Protein AF-A0A7W1HNV2-F1 (afdb_monomer)

Secondary structure (DSSP, 8-state):
-HHHHHHHHHHHHHHHHHHHHHHHHHHHHHHHHHHHHHHHHHHTT-S-STT--HHHHHHHHTT--HHHHHHHHHHHHHTT--HHHHHHHHHHHHHT-

pLDDT: mean 93.12, std 6.06, range [63.69, 97.94]

Sequence (97 aa):
ATEQVARQGLRVAEEATEKTEEVLRQTEKATRKAELKAAVFGALKTTNYEDLTVDEISERLEGLSTGELEKVRKYEKKNKNRETLIEQIDRKIRANS

Solvent-accessible surface area (backbone atoms only — not comparable to full-atom values): 5528 Å² total; per-residue (Å²): 114,69,68,61,52,55,55,51,53,50,51,54,54,50,55,53,48,55,53,49,54,50,52,51,55,51,48,54,52,49,51,55,51,52,54,50,49,52,52,40,27,59,71,51,73,42,96,58,73,82,82,50,52,66,66,65,46,55,65,44,54,60,91,57,51,53,75,52,42,53,48,41,43,56,48,38,66,74,60,85,48,54,62,72,55,48,53,53,44,54,51,50,40,62,72,69,103

Foldseek 3Di:
DVVVVVVVVVVVVVVVVVVVVVVVVVVVVVVVLVVLVVLLCVQLVHPPPPPDDLVSSLVSCPPDALVNLVSNLVNCCVPVVDPVSNVSSVVVNVVRD

Radius of gyration: 21.74 Å; Cα contacts (8 Å, |Δi|>4): 50; chains: 1; bounding box: 48×24×63 Å

Structure (mmCIF, N/CA/C/O backbone):
data_AF-A0A7W1HNV2-F1
#
_entry.id   AF-A0A7W1HNV2-F1
#
loop_
_atom_site.group_PDB
_atom_site.id
_atom_site.type_symbol
_atom_site.label_atom_id
_atom_site.label_alt_id
_atom_site.label_comp_id
_atom_site.label_asym_id
_atom_site.label_entity_id
_atom_site.label_seq_id
_atom_site.pdbx_PDB_ins_code
_atom_site.Cartn_x
_atom_site.Cartn_y
_atom_site.Cartn_z
_atom_site.occupancy
_atom_site.B_iso_or_equiv
_atom_site.auth_seq_id
_atom_site.auth_comp_id
_atom_site.auth_asym_id
_atom_site.auth_atom_id
_atom_site.pdbx_PDB_model_num
ATOM 1 N N . ALA A 1 1 ? 31.760 11.267 -45.376 1.00 63.69 1 ALA A N 1
ATOM 2 C CA . ALA A 1 1 ? 31.007 10.007 -45.178 1.00 63.69 1 ALA A CA 1
ATOM 3 C C . ALA A 1 1 ? 31.275 9.384 -43.802 1.00 63.69 1 ALA A C 1
ATOM 5 O O . ALA A 1 1 ? 30.324 9.117 -43.084 1.00 63.69 1 ALA A O 1
ATOM 6 N N . THR A 1 2 ? 32.534 9.211 -43.387 1.00 73.38 2 THR A N 1
ATOM 7 C CA . THR A 1 2 ? 32.924 8.589 -42.100 1.00 73.38 2 THR A CA 1
ATOM 8 C C . THR A 1 2 ? 32.460 9.337 -40.844 1.00 73.38 2 THR A C 1
ATOM 10 O O . THR A 1 2 ? 32.018 8.703 -39.892 1.00 73.38 2 THR A O 1
ATOM 13 N N . GLU A 1 3 ? 32.480 10.672 -40.843 1.00 76.19 3 GLU A N 1
ATOM 14 C CA . GLU A 1 3 ? 32.043 11.472 -39.685 1.00 76.19 3 GLU A CA 1
ATOM 15 C C . GLU A 1 3 ? 30.538 11.330 -39.389 1.00 76.19 3 GLU A C 1
ATOM 17 O O . GLU A 1 3 ? 30.122 11.263 -38.234 1.00 76.19 3 GLU A O 1
ATOM 22 N N . GLN A 1 4 ? 29.714 11.212 -40.434 1.00 76.62 4 GLN A N 1
ATOM 23 C CA . GLN A 1 4 ? 28.269 11.019 -40.296 1.00 76.62 4 GLN A CA 1
ATOM 24 C C . GLN A 1 4 ? 27.937 9.640 -39.708 1.00 76.62 4 GLN A C 1
ATOM 26 O O . GLN A 1 4 ? 27.052 9.535 -38.862 1.00 76.62 4 GLN A O 1
ATOM 31 N N . VAL A 1 5 ? 28.684 8.604 -40.105 1.00 80.38 5 VAL A N 1
ATOM 32 C CA . VAL A 1 5 ? 28.536 7.240 -39.572 1.00 80.38 5 VAL A CA 1
ATOM 33 C C . VAL A 1 5 ? 28.943 7.181 -38.096 1.00 80.38 5 VAL A C 1
ATOM 35 O O . VAL A 1 5 ? 28.219 6.601 -37.291 1.00 80.38 5 VAL A O 1
ATOM 38 N N . ALA A 1 6 ? 30.040 7.842 -37.712 1.00 80.00 6 ALA A N 1
ATOM 39 C CA . ALA A 1 6 ? 30.475 7.911 -36.315 1.00 80.00 6 ALA A CA 1
ATOM 40 C C . ALA A 1 6 ? 29.444 8.616 -35.413 1.00 80.00 6 ALA A C 1
ATOM 42 O O . ALA A 1 6 ? 29.101 8.107 -34.348 1.00 80.00 6 ALA A O 1
ATOM 43 N N . ARG A 1 7 ? 28.883 9.749 -35.865 1.00 80.00 7 ARG A N 1
ATOM 44 C CA . ARG A 1 7 ? 27.823 10.468 -35.132 1.00 80.00 7 ARG A CA 1
ATOM 45 C C . ARG A 1 7 ? 26.531 9.657 -35.019 1.00 80.00 7 ARG A C 1
ATOM 47 O O . ARG A 1 7 ? 25.858 9.724 -33.995 1.00 80.00 7 ARG A O 1
ATOM 54 N N . GLN A 1 8 ? 26.178 8.895 -36.056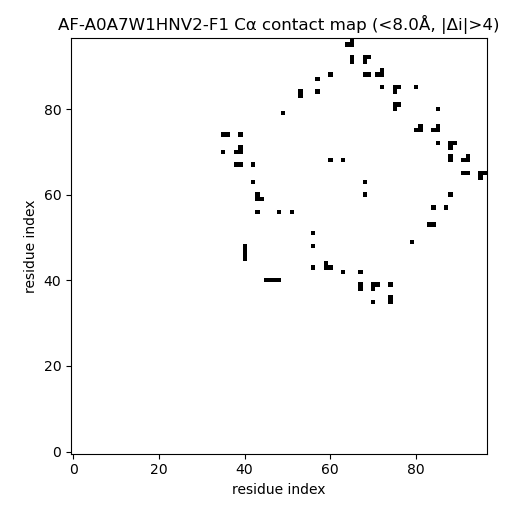 1.00 82.69 8 GLN A N 1
ATOM 55 C CA . GLN A 1 8 ? 25.003 8.026 -36.027 1.00 82.69 8 GLN A CA 1
ATOM 56 C C . GLN A 1 8 ? 25.181 6.868 -35.036 1.00 82.69 8 GLN A C 1
ATOM 58 O O . GLN A 1 8 ? 24.256 6.579 -34.283 1.00 82.69 8 GLN A O 1
ATOM 63 N N . GLY A 1 9 ? 26.364 6.247 -34.994 1.00 84.75 9 GLY A N 1
ATOM 64 C CA . GLY A 1 9 ? 26.675 5.191 -34.029 1.00 84.75 9 GLY A CA 1
ATOM 65 C C . GLY A 1 9 ? 26.621 5.671 -32.576 1.00 84.75 9 GLY A C 1
ATOM 66 O O . GLY A 1 9 ? 26.040 4.988 -31.737 1.00 84.75 9 GLY A O 1
ATOM 67 N N . LEU A 1 10 ? 27.157 6.866 -32.293 1.00 88.06 10 LEU A N 1
ATOM 68 C CA . LEU A 1 10 ? 27.112 7.462 -30.953 1.00 88.06 10 LEU A CA 1
ATOM 69 C C . LEU A 1 10 ? 25.671 7.698 -30.477 1.00 88.06 10 LEU A C 1
ATOM 71 O O . LEU A 1 10 ? 25.31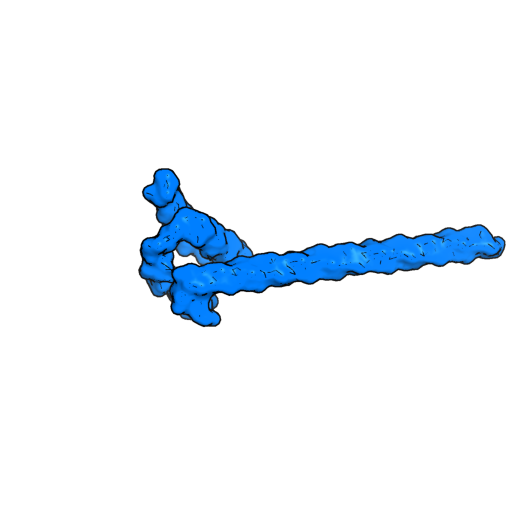9 7.272 -29.382 1.00 88.06 10 LEU A O 1
ATOM 75 N N . ARG A 1 11 ? 24.817 8.280 -31.329 1.00 87.62 11 ARG A N 1
ATOM 76 C CA . ARG A 1 11 ? 23.406 8.527 -30.991 1.00 87.62 11 ARG A CA 1
ATOM 77 C C . ARG A 1 11 ? 22.655 7.241 -30.642 1.00 87.62 11 ARG A C 1
ATOM 79 O O . ARG A 1 11 ? 21.900 7.207 -29.682 1.00 87.62 11 ARG A O 1
ATOM 86 N N . VAL A 1 12 ? 22.876 6.168 -31.402 1.00 91.88 12 VAL A N 1
ATOM 87 C CA . VAL A 1 12 ? 22.232 4.871 -31.129 1.00 91.88 12 VAL A CA 1
ATOM 88 C C . VAL A 1 12 ? 22.673 4.304 -29.773 1.00 91.88 12 VAL A C 1
ATOM 90 O O . VAL A 1 12 ? 21.857 3.715 -29.066 1.00 91.88 12 VAL A O 1
ATOM 93 N N . ALA A 1 13 ? 23.940 4.491 -29.386 1.00 89.38 13 ALA A N 1
ATOM 94 C CA . ALA A 1 13 ? 24.444 4.063 -28.080 1.00 89.38 13 ALA A CA 1
ATOM 95 C C . ALA A 1 13 ? 23.856 4.890 -26.918 1.00 89.38 13 ALA A C 1
ATOM 97 O O . ALA A 1 13 ? 23.512 4.325 -25.878 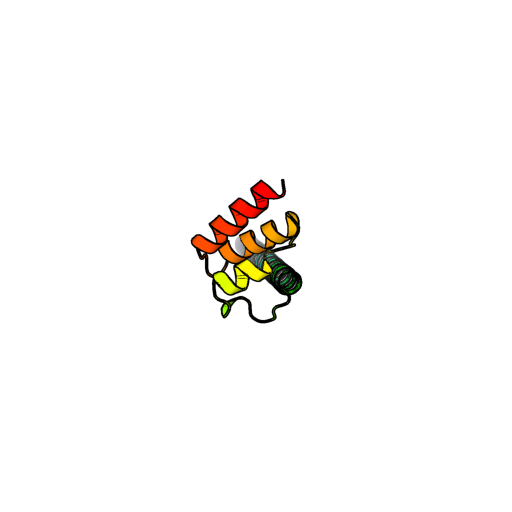1.00 89.38 13 ALA A O 1
ATOM 98 N N . GLU A 1 14 ? 23.696 6.203 -27.103 1.00 90.19 14 GLU A N 1
ATOM 99 C CA . GLU A 1 14 ? 23.029 7.094 -26.141 1.00 90.19 14 GLU A CA 1
ATOM 100 C C . GLU A 1 14 ? 21.562 6.685 -25.946 1.00 90.19 14 GLU A C 1
ATOM 102 O O . GLU A 1 14 ? 21.154 6.379 -24.826 1.00 90.19 14 GLU A O 1
ATOM 107 N N . GLU A 1 15 ? 20.802 6.532 -27.035 1.00 92.12 15 GLU A N 1
ATOM 108 C CA . GLU A 1 15 ? 19.400 6.091 -26.992 1.00 92.12 15 GLU A CA 1
ATOM 109 C C . GLU A 1 15 ? 19.235 4.708 -26.333 1.00 92.12 15 GLU A C 1
ATOM 111 O O . GLU A 1 15 ? 18.257 4.452 -25.626 1.00 92.12 15 GLU A O 1
ATOM 116 N N . ALA A 1 16 ? 20.175 3.784 -26.560 1.00 89.94 16 ALA A N 1
ATOM 117 C CA . ALA A 1 16 ? 20.158 2.470 -25.919 1.00 89.94 16 ALA A CA 1
ATOM 118 C C . ALA A 1 16 ? 20.405 2.560 -24.401 1.00 89.94 16 ALA A C 1
ATOM 120 O O . ALA A 1 16 ? 19.798 1.811 -23.627 1.00 89.94 16 ALA A O 1
ATOM 121 N N . THR A 1 17 ? 21.263 3.488 -23.972 1.00 93.19 17 THR A N 1
ATOM 122 C CA . THR A 1 17 ? 21.550 3.733 -22.552 1.00 93.19 17 THR A CA 1
ATOM 123 C C . THR A 1 17 ? 20.342 4.363 -21.862 1.00 93.19 17 THR A C 1
ATOM 125 O O . THR A 1 17 ? 19.888 3.837 -20.849 1.00 93.19 17 THR A O 1
ATOM 128 N N . GLU A 1 18 ? 19.738 5.392 -22.463 1.00 93.69 18 GLU A N 1
ATOM 129 C CA . GLU A 1 18 ? 18.523 6.045 -21.951 1.00 93.69 18 GLU A CA 1
ATOM 130 C C . GLU A 1 18 ? 17.368 5.049 -21.767 1.00 93.69 18 GLU A C 1
ATOM 132 O O . GLU A 1 18 ? 16.724 5.006 -20.715 1.00 93.69 18 GLU A O 1
ATOM 137 N N . LYS A 1 19 ? 17.141 4.172 -22.755 1.00 93.75 19 LYS A N 1
ATOM 138 C CA . LYS A 1 19 ? 16.133 3.104 -22.650 1.00 93.75 19 LYS A CA 1
ATOM 139 C C . LYS A 1 19 ? 16.430 2.136 -21.506 1.00 93.75 19 LYS A C 1
ATOM 141 O O . LYS A 1 19 ? 15.509 1.692 -20.822 1.00 93.75 19 LYS A O 1
ATOM 146 N N . THR A 1 20 ? 17.701 1.804 -21.285 1.00 94.06 20 THR A N 1
ATOM 147 C CA . THR A 1 20 ? 18.109 0.915 -20.187 1.00 94.06 20 THR A CA 1
ATOM 148 C C . THR A 1 20 ? 17.840 1.564 -18.828 1.00 94.06 20 THR A C 1
ATOM 150 O O . THR A 1 20 ? 17.280 0.919 -17.940 1.00 94.06 20 THR A O 1
ATOM 153 N N . GLU A 1 21 ? 18.162 2.849 -18.671 1.00 94.88 21 GLU A N 1
ATOM 154 C CA . GLU A 1 21 ? 17.866 3.610 -17.452 1.00 94.88 21 GLU A CA 1
ATOM 155 C C . GLU A 1 21 ? 16.361 3.702 -17.175 1.00 94.88 21 GLU A C 1
ATOM 157 O O . GLU A 1 21 ? 15.922 3.553 -16.028 1.00 94.88 21 GLU A O 1
ATOM 162 N N . GLU A 1 22 ? 15.545 3.889 -18.216 1.00 95.00 22 GLU A N 1
ATOM 163 C CA . GLU A 1 22 ? 14.091 3.901 -18.071 1.00 95.00 22 GLU A CA 1
ATOM 164 C C . GLU A 1 22 ? 13.566 2.556 -17.552 1.00 95.00 22 GLU A C 1
ATOM 166 O O . GLU A 1 22 ? 12.795 2.524 -16.585 1.00 95.00 22 GLU A O 1
ATOM 171 N N . VAL A 1 23 ? 14.014 1.443 -18.139 1.00 95.81 23 VAL A N 1
ATOM 172 C CA . VAL A 1 23 ? 13.621 0.090 -17.712 1.00 95.81 23 VAL A CA 1
ATOM 173 C C . VAL A 1 23 ? 14.045 -0.182 -16.266 1.00 95.81 23 VAL A C 1
ATOM 175 O O . VAL A 1 23 ? 13.253 -0.716 -15.480 1.00 95.81 23 VAL A O 1
ATOM 178 N N . LEU A 1 24 ? 15.255 0.227 -15.869 1.00 95.69 24 LEU A N 1
ATOM 179 C CA . LEU A 1 24 ? 15.718 0.115 -14.482 1.00 95.69 24 LEU A CA 1
ATOM 180 C C . LEU A 1 24 ? 14.805 0.901 -13.532 1.00 95.69 24 LEU A C 1
ATOM 182 O O . LEU A 1 24 ? 14.295 0.348 -12.555 1.00 95.69 24 LEU A O 1
ATOM 186 N N . ARG A 1 25 ? 14.494 2.159 -13.862 1.00 94.56 25 ARG A N 1
ATOM 187 C CA . ARG A 1 25 ? 13.589 3.009 -13.072 1.00 94.56 25 ARG A CA 1
ATOM 188 C C . ARG A 1 25 ? 12.182 2.416 -12.963 1.00 94.56 25 ARG A C 1
ATOM 190 O O . ARG A 1 25 ? 11.537 2.546 -11.919 1.00 94.56 25 ARG A O 1
ATOM 197 N N . GLN A 1 26 ? 11.668 1.803 -14.026 1.00 95.19 26 GLN A N 1
ATOM 198 C CA . GLN A 1 26 ? 10.374 1.117 -14.006 1.00 95.19 26 GLN A CA 1
ATOM 199 C C . GLN A 1 26 ? 10.410 -0.118 -13.096 1.00 95.19 26 GLN A C 1
ATOM 201 O O . GLN A 1 26 ? 9.502 -0.301 -12.281 1.00 95.19 26 GLN A O 1
ATOM 206 N N . THR A 1 27 ? 11.484 -0.904 -13.169 1.00 95.38 27 THR A N 1
ATOM 207 C CA . THR A 1 27 ? 11.685 -2.098 -12.338 1.00 95.38 27 THR A CA 1
ATOM 208 C C . THR A 1 27 ? 11.742 -1.733 -10.857 1.00 95.38 27 THR A C 1
ATOM 210 O O . THR A 1 27 ? 10.990 -2.283 -10.057 1.00 95.38 27 THR A O 1
ATOM 213 N N . GLU A 1 28 ? 12.531 -0.724 -10.484 1.00 95.56 28 GLU A N 1
ATOM 214 C CA . GLU A 1 28 ? 12.593 -0.239 -9.100 1.00 95.56 28 GLU A CA 1
ATOM 215 C C . GLU A 1 28 ? 11.227 0.218 -8.573 1.00 95.56 28 GLU A C 1
ATOM 217 O O . GLU A 1 28 ? 10.861 -0.059 -7.427 1.00 95.56 28 GLU A O 1
ATOM 222 N N . LYS A 1 29 ? 10.444 0.924 -9.399 1.00 94.19 29 LYS A N 1
ATOM 223 C CA . LYS A 1 29 ? 9.086 1.347 -9.028 1.00 94.19 29 LYS A CA 1
ATOM 224 C C . LYS A 1 29 ? 8.169 0.149 -8.794 1.00 94.19 29 LYS A C 1
ATOM 226 O O . LYS A 1 29 ? 7.378 0.187 -7.847 1.00 94.19 29 LYS A O 1
ATOM 231 N N . ALA A 1 30 ? 8.262 -0.882 -9.631 1.00 94.69 30 ALA A N 1
ATOM 232 C CA . ALA A 1 30 ? 7.485 -2.106 -9.483 1.00 94.69 30 ALA A CA 1
ATOM 233 C C . ALA A 1 30 ? 7.857 -2.844 -8.188 1.00 94.69 30 ALA A C 1
ATOM 235 O O . ALA A 1 30 ? 6.961 -3.161 -7.403 1.00 94.69 30 ALA A O 1
ATOM 236 N N . THR A 1 31 ? 9.153 -3.004 -7.903 1.00 95.69 31 THR A N 1
ATOM 237 C CA . THR A 1 31 ? 9.648 -3.612 -6.657 1.00 95.69 31 THR A CA 1
ATOM 238 C C . THR A 1 31 ? 9.147 -2.848 -5.435 1.00 95.69 31 THR A C 1
ATOM 240 O O . THR A 1 31 ? 8.488 -3.428 -4.574 1.00 95.69 31 THR A O 1
ATOM 243 N N . ARG A 1 32 ? 9.313 -1.518 -5.406 1.00 94.69 32 ARG A N 1
ATOM 244 C CA . ARG A 1 32 ? 8.818 -0.677 -4.299 1.00 94.69 32 ARG A CA 1
ATOM 245 C C . ARG A 1 32 ? 7.303 -0.781 -4.107 1.00 94.69 32 ARG A C 1
ATOM 247 O O . ARG A 1 32 ? 6.812 -0.664 -2.984 1.00 94.69 32 ARG A O 1
ATOM 254 N N . LYS A 1 33 ? 6.532 -0.946 -5.190 1.00 94.75 33 LYS A N 1
ATOM 255 C CA . LYS A 1 33 ? 5.076 -1.146 -5.110 1.00 94.75 33 LYS A CA 1
ATOM 256 C C . LYS A 1 33 ? 4.743 -2.515 -4.509 1.00 94.75 33 LYS A C 1
ATOM 258 O O . LYS A 1 33 ? 3.854 -2.584 -3.663 1.00 94.75 33 LYS A O 1
ATOM 263 N N . ALA A 1 34 ? 5.447 -3.569 -4.915 1.00 95.88 34 ALA A N 1
ATOM 264 C CA . ALA A 1 34 ? 5.259 -4.921 -4.392 1.00 95.88 34 ALA A CA 1
ATOM 265 C C . ALA A 1 34 ? 5.620 -5.017 -2.901 1.00 95.88 34 ALA A C 1
ATOM 267 O O . ALA A 1 34 ? 4.840 -5.554 -2.118 1.00 95.88 34 ALA A O 1
ATOM 268 N N . GLU A 1 35 ? 6.735 -4.416 -2.489 1.00 96.81 35 GLU A N 1
ATOM 269 C CA . GLU A 1 35 ? 7.151 -4.337 -1.083 1.00 96.81 35 GLU A CA 1
ATOM 270 C C . GLU A 1 35 ? 6.128 -3.587 -0.225 1.00 96.81 35 GLU A C 1
ATOM 272 O O . GLU A 1 35 ? 5.746 -4.055 0.848 1.00 96.81 35 GLU A O 1
ATOM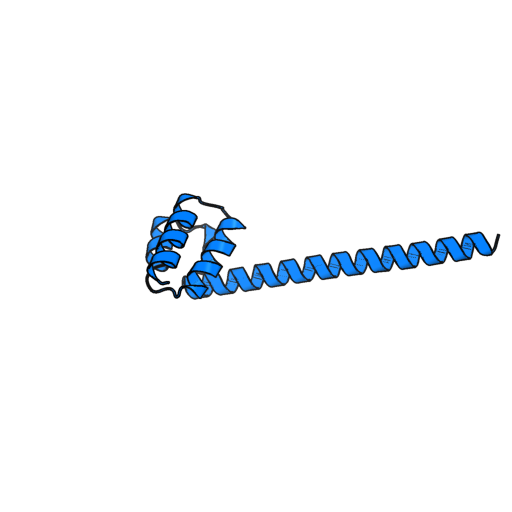 277 N N . LEU A 1 36 ? 5.630 -2.441 -0.710 1.00 96.88 36 LEU A N 1
ATOM 278 C CA . LEU A 1 36 ? 4.592 -1.686 -0.009 1.00 96.88 36 LEU A CA 1
ATOM 279 C C . LEU A 1 36 ? 3.309 -2.511 0.140 1.00 96.88 36 LEU A C 1
ATOM 281 O O . LEU A 1 36 ? 2.714 -2.516 1.216 1.00 96.88 36 LEU A O 1
ATOM 285 N N . LYS A 1 37 ? 2.901 -3.222 -0.919 1.00 96.62 37 LYS A N 1
ATOM 286 C CA . LYS A 1 37 ? 1.743 -4.122 -0.886 1.00 96.62 37 LYS A CA 1
ATOM 287 C C . LYS A 1 37 ? 1.928 -5.210 0.172 1.00 96.62 37 LYS A C 1
ATOM 289 O O . LYS A 1 37 ? 1.055 -5.382 1.014 1.00 96.62 37 LYS A O 1
ATOM 294 N N . ALA A 1 38 ? 3.072 -5.894 0.164 1.00 97.25 38 ALA A N 1
ATOM 295 C CA . ALA A 1 38 ? 3.380 -6.951 1.124 1.00 97.25 38 ALA A CA 1
ATOM 296 C C . ALA A 1 38 ? 3.365 -6.436 2.573 1.00 97.25 38 ALA A C 1
ATOM 298 O O . ALA A 1 38 ? 2.772 -7.071 3.442 1.00 97.25 38 ALA A O 1
ATOM 299 N N . ALA A 1 39 ? 3.942 -5.257 2.824 1.00 97.19 39 ALA A N 1
ATOM 300 C CA . ALA A 1 39 ? 3.940 -4.646 4.151 1.00 97.19 39 ALA A CA 1
ATOM 301 C C . ALA A 1 39 ? 2.521 -4.322 4.648 1.00 97.19 39 ALA A C 1
ATOM 303 O O . ALA A 1 39 ? 2.196 -4.601 5.798 1.00 97.19 39 ALA A O 1
ATOM 304 N N . VAL A 1 40 ? 1.663 -3.768 3.784 1.00 97.19 40 VAL A N 1
ATOM 305 C CA . VAL A 1 40 ? 0.262 -3.468 4.126 1.00 97.19 40 VAL A CA 1
ATOM 306 C C . VAL A 1 40 ? -0.534 -4.741 4.391 1.00 97.19 40 VAL A C 1
ATOM 308 O O . VAL A 1 40 ? -1.299 -4.804 5.349 1.00 97.19 40 VAL A O 1
ATOM 311 N N . PHE A 1 41 ? -0.334 -5.769 3.573 1.00 96.88 41 PHE A N 1
ATOM 312 C CA . PHE A 1 41 ? -1.043 -7.042 3.692 1.00 96.88 41 PHE A CA 1
ATOM 313 C C . PHE A 1 41 ? -0.642 -7.773 4.978 1.00 96.88 41 PHE A C 1
ATOM 315 O O . PHE A 1 41 ? -1.504 -8.298 5.680 1.00 96.88 41 PHE A O 1
ATOM 322 N N . GLY A 1 42 ? 0.648 -7.729 5.331 1.00 96.56 42 GLY A N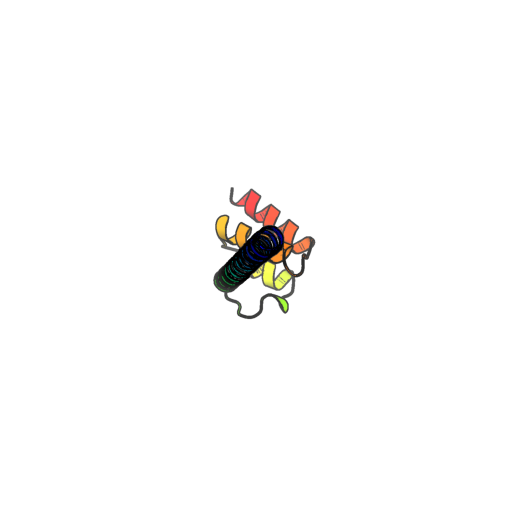 1
ATOM 323 C CA . GLY A 1 42 ? 1.162 -8.248 6.596 1.00 96.56 42 GLY A CA 1
ATOM 324 C C . GLY A 1 42 ? 0.601 -7.512 7.813 1.00 96.56 42 GLY A C 1
ATOM 325 O O . GLY A 1 42 ? 0.097 -8.162 8.726 1.00 96.56 42 GLY A O 1
ATOM 326 N N . ALA A 1 43 ? 0.617 -6.174 7.800 1.00 96.00 43 ALA A N 1
ATOM 327 C CA . ALA A 1 43 ? 0.082 -5.357 8.893 1.00 96.00 43 ALA A CA 1
ATOM 328 C C . ALA A 1 43 ? -1.410 -5.640 9.141 1.00 96.00 43 ALA A C 1
ATOM 330 O O . ALA A 1 43 ? -1.836 -5.849 10.272 1.00 96.00 43 ALA A O 1
ATOM 331 N N . LEU A 1 44 ? -2.198 -5.731 8.067 1.00 95.44 44 LEU A N 1
ATOM 332 C CA . LEU A 1 44 ? -3.643 -5.967 8.137 1.00 95.44 44 LEU A CA 1
ATOM 333 C C . LEU A 1 44 ? -4.024 -7.453 8.216 1.00 95.44 44 LEU A C 1
ATOM 335 O O . LEU A 1 44 ? -5.212 -7.771 8.249 1.00 95.44 44 LEU A O 1
ATOM 339 N N . LYS A 1 45 ? -3.044 -8.368 8.213 1.00 95.31 45 LYS A N 1
ATOM 340 C CA . LYS A 1 45 ? -3.249 -9.827 8.217 1.00 95.31 45 LYS A CA 1
ATOM 341 C C . LYS A 1 45 ? -4.263 -10.281 7.157 1.00 95.31 45 LYS A C 1
ATOM 343 O O . LYS A 1 45 ? -5.147 -11.091 7.424 1.00 95.31 45 LYS A O 1
ATOM 348 N N . THR A 1 46 ? -4.146 -9.733 5.949 1.00 93.81 46 THR A N 1
ATOM 349 C CA . THR A 1 46 ? -5.034 -10.033 4.820 1.00 93.81 46 THR A CA 1
ATOM 350 C C . THR A 1 46 ? -4.233 -10.388 3.580 1.00 93.81 46 THR A C 1
ATOM 352 O O . THR A 1 46 ? -3.156 -9.851 3.335 1.00 93.81 46 THR A O 1
ATOM 355 N N . THR A 1 47 ? -4.781 -11.278 2.762 1.00 93.94 47 THR A N 1
ATOM 356 C CA . THR A 1 47 ? -4.261 -11.593 1.427 1.00 93.94 47 THR A CA 1
ATOM 357 C C . THR A 1 47 ? -4.992 -10.829 0.329 1.00 93.94 47 THR A C 1
ATOM 359 O O . THR A 1 47 ? -4.555 -10.856 -0.821 1.00 93.94 47 THR A O 1
ATOM 362 N N . ASN A 1 48 ? -6.083 -10.135 0.666 1.00 92.19 48 ASN A N 1
ATOM 363 C CA . ASN A 1 48 ? -6.951 -9.491 -0.304 1.00 92.19 48 ASN A CA 1
ATOM 364 C C . ASN A 1 48 ? -7.517 -8.165 0.214 1.00 92.19 48 ASN A C 1
ATOM 366 O O . ASN A 1 48 ? -8.677 -8.056 0.589 1.00 92.19 48 ASN A O 1
ATOM 370 N N . TYR A 1 49 ? -6.669 -7.141 0.248 1.00 93.44 49 TYR A N 1
ATOM 371 C CA . TYR A 1 49 ? -7.051 -5.804 0.706 1.00 93.44 49 TYR A CA 1
ATOM 372 C C . TYR A 1 49 ? -8.113 -5.125 -0.167 1.00 93.44 49 TYR A C 1
ATOM 374 O O . TYR A 1 49 ? -8.868 -4.279 0.307 1.00 93.44 49 TYR A O 1
ATOM 382 N N . GLU A 1 50 ? -8.132 -5.437 -1.460 1.00 89.75 50 GLU A N 1
ATOM 383 C CA . GLU A 1 50 ? -8.999 -4.746 -2.408 1.00 89.75 50 GLU A CA 1
ATOM 384 C C . GLU A 1 50 ? -10.462 -5.101 -2.189 1.00 89.75 50 GLU A C 1
ATOM 386 O O . GLU A 1 50 ? -11.309 -4.220 -2.307 1.00 89.75 50 GLU A O 1
ATOM 391 N N . ASP A 1 51 ? -10.755 -6.328 -1.786 1.00 92.75 51 ASP A N 1
ATOM 392 C CA . ASP A 1 51 ? -12.136 -6.766 -1.594 1.00 92.75 51 ASP A CA 1
ATOM 393 C C . ASP A 1 51 ? -12.701 -6.393 -0.219 1.00 92.75 51 ASP A C 1
ATOM 395 O O . ASP A 1 51 ? -13.897 -6.545 0.008 1.00 92.75 51 ASP A O 1
ATOM 399 N N . LEU A 1 52 ? -11.873 -5.843 0.676 1.00 94.69 52 LEU A N 1
ATOM 400 C CA . LEU A 1 52 ? -12.327 -5.373 1.981 1.00 94.69 52 LEU A CA 1
ATOM 401 C C . LEU A 1 52 ? -13.042 -4.024 1.880 1.00 94.69 52 LEU A C 1
ATOM 403 O O . LEU A 1 52 ? -12.583 -3.084 1.215 1.00 94.69 52 LEU A O 1
ATOM 407 N N . THR A 1 53 ? -14.141 -3.917 2.616 1.00 94.81 53 THR A N 1
ATOM 408 C CA . THR A 1 53 ? -14.883 -2.677 2.851 1.00 94.81 53 THR A CA 1
ATOM 409 C C . THR A 1 53 ? -14.091 -1.700 3.722 1.00 94.81 53 THR A C 1
ATOM 411 O O . THR A 1 53 ? -13.062 -2.042 4.307 1.00 94.81 53 THR A O 1
ATOM 414 N N . VAL A 1 54 ? -14.548 -0.444 3.786 1.00 94.06 54 VAL A N 1
ATOM 415 C CA . VAL A 1 54 ? -13.925 0.561 4.663 1.00 94.06 54 VAL A CA 1
ATOM 416 C C . VAL A 1 54 ? -13.953 0.072 6.107 1.00 94.06 54 VAL A C 1
ATOM 418 O O . VAL A 1 54 ? -12.889 -0.001 6.705 1.00 94.06 54 VAL A O 1
ATOM 421 N N . ASP A 1 55 ? -15.115 -0.352 6.605 1.00 94.44 55 ASP A N 1
ATOM 422 C CA . ASP A 1 55 ? -15.305 -0.776 7.998 1.00 94.44 55 ASP A CA 1
ATOM 423 C C . ASP A 1 55 ? -14.404 -1.962 8.376 1.00 94.44 55 ASP A C 1
ATOM 425 O O . ASP A 1 55 ? -13.688 -1.920 9.375 1.00 94.44 55 ASP A O 1
ATOM 429 N N . GLU A 1 56 ? -14.338 -2.978 7.514 1.00 95.44 56 GLU A N 1
ATOM 430 C CA . GLU A 1 56 ? -13.451 -4.132 7.686 1.00 95.44 56 GLU A CA 1
ATOM 431 C C . GLU A 1 56 ? -11.966 -3.752 7.740 1.00 95.44 56 GLU A C 1
ATOM 433 O O . GLU A 1 56 ? -11.166 -4.413 8.411 1.00 95.44 56 GLU A O 1
ATOM 438 N N . ILE A 1 57 ? -11.554 -2.730 6.987 1.00 95.19 57 ILE A N 1
ATOM 439 C CA . ILE A 1 57 ? -10.183 -2.225 7.060 1.00 95.19 57 ILE A CA 1
ATOM 440 C C . ILE A 1 57 ? -10.014 -1.417 8.343 1.00 95.19 57 ILE A C 1
ATOM 442 O O . ILE A 1 57 ? -9.001 -1.596 9.013 1.00 95.19 57 ILE A O 1
ATOM 446 N N . SER A 1 58 ? -10.984 -0.577 8.709 1.00 93.75 58 SER A N 1
ATOM 447 C CA . SER A 1 58 ? -10.955 0.254 9.914 1.00 93.75 58 SER A CA 1
ATOM 448 C C . SER A 1 58 ? -10.709 -0.569 11.175 1.00 93.75 58 SER A C 1
ATOM 450 O O . SER A 1 58 ? -9.847 -0.199 11.968 1.00 93.75 58 SER A O 1
ATOM 452 N N . GLU A 1 59 ? -11.382 -1.712 11.318 1.00 94.38 59 GLU A N 1
ATOM 453 C CA . GLU A 1 59 ? -11.168 -2.646 12.432 1.00 94.38 59 GLU A CA 1
ATOM 454 C C . GLU A 1 59 ? -9.727 -3.170 12.486 1.00 94.38 59 GLU A C 1
ATOM 456 O O . GLU A 1 59 ? -9.129 -3.282 13.554 1.00 94.38 59 GLU A O 1
ATOM 461 N N . ARG A 1 60 ? -9.133 -3.453 11.324 1.00 95.06 60 ARG A N 1
ATOM 462 C CA . ARG A 1 60 ? -7.756 -3.957 11.205 1.00 95.06 60 ARG A CA 1
ATOM 463 C C . ARG A 1 60 ? -6.694 -2.866 11.353 1.00 95.06 60 ARG A C 1
ATOM 465 O O . ARG A 1 60 ? -5.527 -3.193 11.543 1.00 95.06 60 ARG A O 1
ATOM 472 N N . LEU A 1 61 ? -7.071 -1.589 11.244 1.00 95.62 61 LEU A N 1
ATOM 473 C CA . LEU A 1 61 ? -6.180 -0.463 11.540 1.00 95.62 61 LEU A CA 1
ATOM 474 C C . LEU A 1 61 ? -5.969 -0.281 13.047 1.00 95.62 61 LEU A C 1
ATOM 476 O O . LEU A 1 61 ? -5.020 0.399 13.444 1.00 95.62 61 LEU A O 1
ATOM 480 N N . GLU A 1 62 ? -6.849 -0.838 13.883 1.00 93.25 62 GLU A N 1
ATOM 481 C CA . GLU A 1 62 ? -6.688 -0.783 15.331 1.00 93.25 62 GLU A CA 1
ATOM 482 C C . GLU A 1 62 ? -5.435 -1.550 15.768 1.00 93.25 62 GLU A C 1
ATOM 484 O O . GLU A 1 62 ? -5.183 -2.678 15.347 1.00 93.25 62 GLU A O 1
ATOM 489 N N . GLY A 1 63 ? -4.626 -0.924 16.623 1.00 89.44 63 GLY A N 1
ATOM 490 C CA . GLY A 1 63 ? -3.382 -1.513 17.124 1.00 89.44 63 GLY A CA 1
ATOM 491 C C . GLY A 1 63 ? -2.186 -1.444 16.168 1.00 89.44 63 GLY A C 1
ATOM 492 O O . GLY A 1 63 ? -1.109 -1.905 16.541 1.00 89.44 63 GLY A O 1
ATOM 493 N N . LEU A 1 64 ? -2.331 -0.850 14.978 1.00 96.31 64 LEU A N 1
ATOM 494 C CA . LEU A 1 64 ? -1.189 -0.576 14.105 1.00 96.31 64 LEU A CA 1
ATOM 495 C C . LEU A 1 64 ? -0.333 0.579 14.635 1.00 96.31 64 LEU A C 1
ATOM 497 O O . LEU A 1 64 ? -0.837 1.590 15.132 1.00 96.31 64 LEU A O 1
ATOM 501 N N . SER A 1 65 ? 0.979 0.454 14.455 1.00 96.25 65 SER A N 1
ATOM 502 C CA . SER A 1 65 ? 1.926 1.534 14.731 1.00 96.25 65 SER A CA 1
ATOM 503 C C . SER A 1 65 ? 1.783 2.687 13.729 1.00 96.25 65 SER A C 1
ATOM 505 O O . SER A 1 65 ? 1.331 2.503 12.597 1.00 96.25 65 SER A O 1
ATOM 507 N N . THR A 1 66 ? 2.240 3.888 14.099 1.00 96.62 66 THR A N 1
ATOM 508 C CA . THR A 1 66 ? 2.229 5.069 13.212 1.00 96.62 66 THR A CA 1
ATOM 509 C C . THR A 1 66 ? 2.921 4.792 11.873 1.00 96.62 66 THR A C 1
ATOM 511 O O . THR A 1 66 ? 2.384 5.121 10.817 1.00 96.62 66 THR A O 1
ATOM 514 N N . GLY A 1 67 ? 4.060 4.090 11.889 1.00 96.75 67 GLY A N 1
ATOM 515 C CA . GLY A 1 67 ? 4.779 3.720 10.667 1.00 96.75 67 GLY A CA 1
ATOM 516 C C . GLY A 1 67 ? 4.038 2.707 9.784 1.00 96.75 67 GLY A C 1
ATOM 517 O O . GLY A 1 67 ? 4.199 2.716 8.562 1.00 96.75 67 GLY A O 1
ATOM 518 N N . GLU A 1 68 ? 3.213 1.830 10.358 1.00 97.62 68 GLU A N 1
ATOM 519 C CA . GLU A 1 68 ? 2.339 0.941 9.582 1.00 97.62 68 GLU A CA 1
ATOM 520 C C . GLU A 1 68 ? 1.162 1.710 8.987 1.00 97.62 68 GLU A C 1
ATOM 522 O O . GLU A 1 68 ? 0.893 1.575 7.792 1.00 97.62 68 GLU A O 1
ATOM 527 N N . LEU A 1 69 ? 0.525 2.583 9.770 1.00 97.94 69 LEU A N 1
ATOM 528 C CA . LEU A 1 69 ? -0.559 3.449 9.304 1.00 97.94 69 LEU A CA 1
ATOM 529 C C . LEU A 1 69 ? -0.122 4.314 8.110 1.00 97.94 69 LEU A C 1
ATOM 531 O O . LEU A 1 69 ? -0.836 4.396 7.110 1.00 97.94 69 LEU A O 1
ATOM 535 N N . GLU A 1 70 ? 1.082 4.887 8.143 1.00 97.50 70 GLU A N 1
ATOM 536 C CA . GLU A 1 70 ? 1.643 5.643 7.016 1.00 97.50 70 GLU A CA 1
ATOM 537 C C . GLU A 1 70 ? 1.800 4.800 5.742 1.00 97.50 70 GLU A C 1
ATOM 539 O O . GLU A 1 70 ? 1.523 5.276 4.632 1.00 97.50 70 GLU A O 1
ATOM 544 N N . LYS A 1 71 ? 2.216 3.534 5.876 1.00 97.75 71 LYS A N 1
ATOM 545 C CA . LYS A 1 71 ? 2.319 2.602 4.743 1.00 97.75 71 LYS A CA 1
ATOM 546 C C . LYS A 1 71 ? 0.941 2.290 4.168 1.00 97.75 71 LYS A C 1
ATOM 548 O O . LYS A 1 71 ? 0.783 2.365 2.947 1.00 97.75 71 LYS A O 1
ATOM 553 N N . VAL A 1 72 ? -0.054 2.012 5.017 1.00 97.38 72 VAL A N 1
ATOM 554 C CA . VAL A 1 72 ? -1.436 1.765 4.571 1.00 97.38 72 VAL A CA 1
ATOM 555 C C . VAL A 1 72 ? -1.992 2.995 3.858 1.00 97.38 72 VAL A C 1
ATOM 557 O O . VAL A 1 72 ? -2.501 2.877 2.745 1.00 97.38 72 VAL A O 1
ATOM 560 N N . ARG A 1 73 ? -1.791 4.194 4.416 1.00 97.81 73 ARG A N 1
ATOM 561 C CA . ARG A 1 73 ? -2.185 5.458 3.782 1.00 97.81 73 ARG A CA 1
ATOM 562 C C . ARG A 1 73 ? -1.567 5.625 2.395 1.00 97.81 73 ARG A C 1
ATOM 564 O O . ARG A 1 73 ? -2.248 5.985 1.435 1.00 97.81 73 ARG A O 1
ATOM 571 N N . LYS A 1 74 ? -0.255 5.394 2.282 1.00 97.75 74 LYS A N 1
ATOM 572 C CA . LYS A 1 74 ? 0.483 5.505 1.017 1.00 97.75 74 LYS A CA 1
ATOM 573 C C . LYS A 1 74 ? -0.012 4.492 -0.012 1.00 97.75 74 LYS A C 1
ATOM 575 O O . LYS A 1 74 ? -0.045 4.820 -1.197 1.00 97.75 74 LYS A O 1
ATOM 580 N N . TYR A 1 75 ? -0.352 3.282 0.423 1.00 97.06 75 TYR A N 1
ATOM 581 C CA . TYR A 1 75 ? -0.904 2.250 -0.445 1.00 97.06 75 TYR A CA 1
ATOM 582 C C . TYR A 1 75 ? -2.305 2.624 -0.929 1.00 97.06 75 TYR A C 1
ATOM 584 O O . TYR A 1 75 ? -2.527 2.632 -2.135 1.00 97.06 75 TYR A O 1
ATOM 592 N N . GLU A 1 76 ? -3.203 3.030 -0.026 1.00 96.88 76 GLU A N 1
ATOM 593 C CA . GLU A 1 76 ? -4.576 3.413 -0.373 1.00 96.88 76 GLU A CA 1
ATOM 594 C C . GLU A 1 76 ? -4.596 4.566 -1.386 1.00 96.88 76 GLU A C 1
ATOM 596 O O . GLU A 1 76 ? -5.239 4.445 -2.426 1.00 96.88 76 GLU A O 1
ATOM 601 N N . LYS A 1 77 ? -3.792 5.619 -1.170 1.00 96.88 77 LYS A N 1
ATOM 602 C CA . LYS A 1 77 ? -3.658 6.755 -2.108 1.00 96.88 77 LYS A CA 1
ATOM 603 C C . LYS A 1 77 ? -3.181 6.370 -3.509 1.00 96.88 77 LYS A C 1
ATOM 605 O O . LYS A 1 77 ? -3.443 7.085 -4.468 1.00 96.88 77 LYS A O 1
ATOM 610 N N . LYS A 1 78 ? -2.415 5.284 -3.628 1.00 94.19 78 LYS A N 1
ATOM 611 C CA . LYS A 1 78 ? -1.885 4.784 -4.907 1.00 94.19 78 LYS A CA 1
ATOM 612 C C . LYS A 1 78 ? -2.740 3.673 -5.515 1.00 94.19 78 LYS A C 1
ATOM 614 O O . LYS A 1 78 ? -2.389 3.190 -6.592 1.00 94.19 78 LYS A O 1
ATOM 619 N N . ASN A 1 79 ? -3.782 3.236 -4.810 1.00 92.38 79 ASN A N 1
ATOM 620 C CA . ASN A 1 79 ? -4.646 2.135 -5.206 1.00 92.38 79 ASN A CA 1
ATOM 621 C C . ASN A 1 79 ? -6.089 2.627 -5.384 1.00 92.38 79 ASN A C 1
ATOM 623 O O . ASN A 1 79 ? -6.336 3.425 -6.282 1.00 92.38 79 ASN A O 1
ATOM 627 N N . LYS A 1 80 ? -7.032 2.186 -4.540 1.00 93.31 80 LYS A N 1
ATOM 628 C CA . LYS A 1 80 ? -8.457 2.539 -4.656 1.00 93.31 80 LYS A CA 1
ATOM 629 C C . LYS A 1 80 ? -8.772 3.990 -4.279 1.00 93.31 80 LYS A C 1
ATOM 631 O O . LYS A 1 80 ? -9.827 4.478 -4.665 1.00 93.31 80 LYS A O 1
ATOM 636 N N . ASN A 1 81 ? -7.873 4.669 -3.565 1.00 95.69 81 ASN A N 1
ATOM 637 C CA . ASN A 1 81 ? -7.991 6.072 -3.172 1.00 95.69 81 ASN A CA 1
ATOM 638 C C . ASN A 1 81 ? -9.344 6.425 -2.517 1.00 95.69 81 ASN A C 1
ATOM 640 O O . ASN A 1 81 ? -9.957 7.442 -2.833 1.00 95.69 81 ASN A O 1
ATOM 644 N N . ARG A 1 82 ? -9.825 5.578 -1.603 1.00 96.81 82 ARG A N 1
ATOM 645 C CA . ARG A 1 82 ? -11.048 5.805 -0.826 1.00 96.81 82 ARG A CA 1
ATOM 646 C C . ARG A 1 82 ? -10.803 6.909 0.194 1.00 96.81 82 ARG A C 1
ATOM 648 O O . ARG A 1 82 ? -10.111 6.702 1.193 1.00 96.81 82 ARG A O 1
ATOM 655 N N . GLU A 1 83 ? -11.395 8.072 -0.048 1.00 96.44 83 GLU A N 1
ATOM 656 C CA . GLU A 1 83 ? -11.188 9.277 0.765 1.00 96.44 83 GLU A CA 1
ATOM 657 C C . GLU A 1 83 ? -11.511 9.048 2.243 1.00 96.44 83 GLU A C 1
ATOM 659 O O . GLU A 1 83 ? -10.677 9.328 3.102 1.00 96.44 83 GLU A O 1
ATOM 664 N N . THR A 1 84 ? -12.656 8.428 2.542 1.00 95.94 84 THR A N 1
ATOM 665 C CA . THR A 1 84 ? -13.081 8.136 3.920 1.00 95.94 84 THR A CA 1
ATOM 666 C C . THR A 1 84 ? -12.038 7.332 4.696 1.00 95.94 84 THR A C 1
ATOM 668 O O . THR A 1 84 ? -11.765 7.621 5.861 1.00 95.94 84 THR A O 1
ATOM 671 N N . LEU A 1 85 ? -11.415 6.344 4.051 1.00 96.44 85 LEU A N 1
ATOM 672 C CA . LEU A 1 85 ? -10.395 5.510 4.678 1.00 96.44 85 LEU A CA 1
ATOM 673 C C . LEU A 1 85 ? -9.087 6.285 4.887 1.00 96.44 85 LEU A C 1
ATOM 675 O O . LEU A 1 85 ? -8.468 6.184 5.944 1.00 96.44 85 LEU A O 1
ATOM 679 N N . ILE A 1 86 ? -8.683 7.099 3.908 1.00 97.69 86 ILE A N 1
ATOM 680 C CA . ILE A 1 86 ? -7.500 7.965 4.020 1.00 97.69 86 ILE A CA 1
ATOM 681 C C . ILE A 1 86 ? -7.652 8.930 5.199 1.00 97.69 86 ILE A C 1
ATOM 683 O O . ILE A 1 86 ? -6.723 9.076 5.992 1.00 97.69 86 ILE A O 1
ATOM 687 N N . GLU A 1 87 ? -8.817 9.558 5.345 1.00 97.31 87 GLU A N 1
ATOM 688 C CA . GLU A 1 87 ? -9.092 10.463 6.459 1.00 97.31 87 GLU A CA 1
ATOM 689 C C . GLU A 1 87 ? -9.061 9.753 7.815 1.00 97.31 87 GLU A C 1
ATOM 691 O O . GLU A 1 87 ? -8.522 10.292 8.782 1.00 97.31 87 GLU A O 1
ATOM 696 N N . GLN A 1 88 ? -9.626 8.546 7.905 1.00 96.50 88 GLN A N 1
ATOM 697 C CA . GLN A 1 88 ? -9.572 7.739 9.125 1.00 96.50 88 GLN A CA 1
ATOM 698 C C . GLN A 1 88 ? -8.129 7.411 9.520 1.00 96.50 88 GLN A C 1
ATOM 700 O O . GLN A 1 88 ? -7.764 7.568 10.687 1.00 96.50 88 GLN A O 1
ATOM 705 N N . ILE A 1 89 ? -7.297 7.009 8.555 1.00 97.38 89 ILE A N 1
ATOM 706 C CA . ILE A 1 89 ? -5.877 6.734 8.792 1.00 97.38 89 ILE A CA 1
ATOM 707 C C . ILE A 1 89 ? -5.154 8.010 9.242 1.00 97.38 89 ILE A C 1
ATOM 709 O O . ILE A 1 89 ? -4.404 7.970 10.215 1.00 97.38 89 ILE 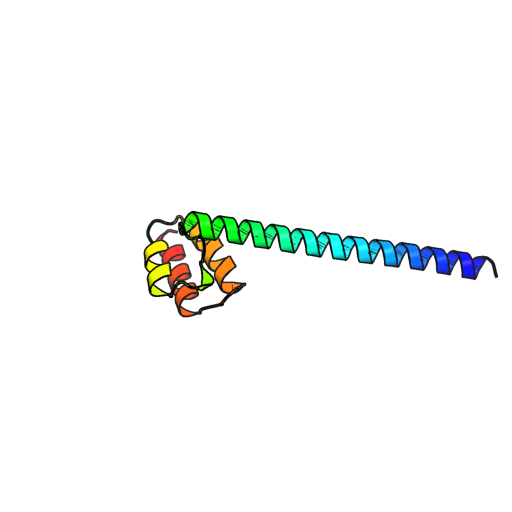A O 1
ATOM 713 N N . ASP A 1 90 ? -5.421 9.153 8.604 1.00 97.44 90 ASP A N 1
ATOM 714 C CA . ASP A 1 90 ? -4.822 10.441 8.981 1.00 97.44 90 ASP A CA 1
ATOM 715 C C . ASP A 1 90 ? -5.187 10.853 10.411 1.00 97.44 90 ASP A C 1
ATOM 717 O O . ASP A 1 90 ? -4.332 11.353 11.145 1.00 97.44 90 ASP A O 1
ATOM 721 N N . ARG A 1 91 ? -6.430 10.606 10.843 1.00 96.50 91 ARG A N 1
ATOM 722 C CA . ARG A 1 91 ? -6.837 10.827 12.238 1.00 96.50 91 ARG A CA 1
ATOM 723 C C . ARG A 1 91 ? -6.080 9.917 13.204 1.00 96.50 91 ARG A C 1
ATOM 725 O O . ARG A 1 91 ? -5.603 10.408 14.223 1.00 96.50 91 ARG A O 1
ATOM 732 N N . LYS A 1 92 ? -5.927 8.630 12.881 1.00 95.62 92 LYS A N 1
ATOM 733 C CA . LYS A 1 92 ? -5.187 7.675 13.724 1.00 95.62 92 LYS A CA 1
ATOM 734 C C . LYS A 1 92 ? -3.700 8.012 13.826 1.00 95.62 92 LYS A C 1
ATOM 736 O O . LYS A 1 92 ? -3.157 7.987 14.921 1.00 95.62 92 LYS A O 1
ATOM 741 N N . ILE A 1 93 ? -3.061 8.396 12.718 1.00 96.62 93 ILE A N 1
ATOM 742 C CA . ILE A 1 93 ? -1.658 8.844 12.713 1.00 96.62 93 ILE A CA 1
ATOM 743 C C . ILE A 1 93 ? -1.478 10.012 13.685 1.00 96.62 93 ILE A C 1
ATOM 745 O O . ILE A 1 93 ? -0.591 9.959 14.530 1.00 96.62 93 ILE A O 1
ATOM 749 N N . ARG A 1 94 ? -2.347 11.031 13.616 1.00 95.88 94 ARG A N 1
ATOM 750 C CA . ARG A 1 94 ? -2.287 12.193 14.520 1.00 95.88 94 ARG A CA 1
ATOM 751 C C . ARG A 1 94 ? -2.542 11.832 15.983 1.00 95.88 94 ARG A C 1
ATOM 753 O O . ARG A 1 94 ? -1.973 12.476 16.849 1.00 95.88 94 ARG A O 1
ATOM 760 N N . ALA A 1 95 ? -3.398 10.847 16.252 1.00 93.00 95 ALA 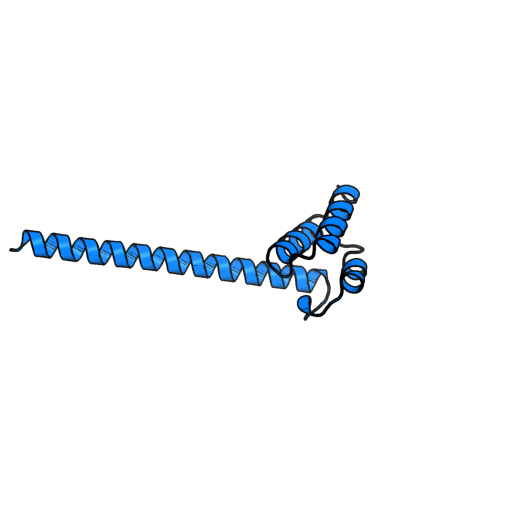A N 1
ATOM 761 C CA . ALA A 1 95 ? -3.690 10.391 17.610 1.00 93.00 95 ALA A CA 1
ATOM 762 C C . ALA A 1 95 ? -2.551 9.554 18.225 1.00 93.00 95 ALA A C 1
ATOM 764 O O . ALA A 1 95 ? -2.397 9.552 19.440 1.00 93.00 95 ALA A O 1
ATOM 765 N N . ASN A 1 96 ? -1.761 8.869 17.391 1.00 88.94 96 ASN A N 1
ATOM 766 C CA . ASN A 1 96 ? -0.616 8.047 17.800 1.00 88.94 96 ASN A CA 1
ATOM 767 C C . ASN A 1 96 ? 0.732 8.803 17.748 1.00 88.94 96 ASN A C 1
ATOM 769 O O . ASN A 1 96 ? 1.781 8.171 17.898 1.00 88.94 96 ASN A O 1
ATO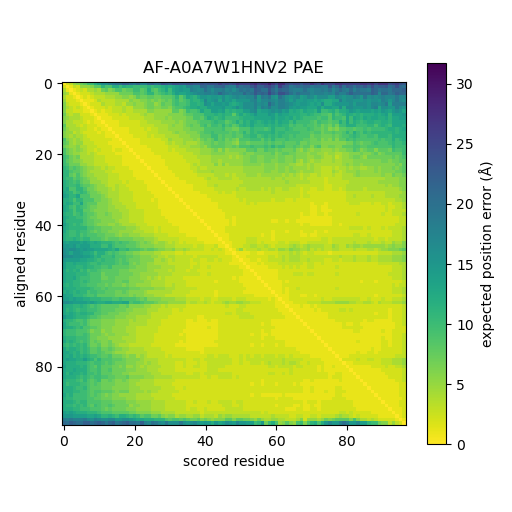M 773 N N . SER A 1 97 ? 0.715 10.107 17.442 1.00 76.12 97 SER A N 1
ATO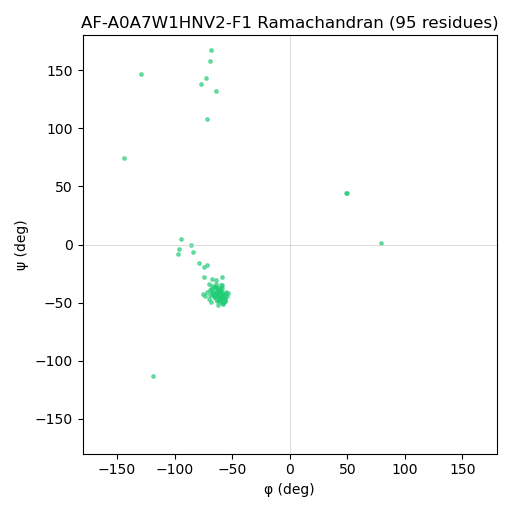M 774 C CA . SER A 1 97 ? 1.906 10.973 17.357 1.00 76.12 97 SER A CA 1
ATOM 775 C C . SER A 1 97 ? 2.245 11.626 18.691 1.00 76.12 97 SER A C 1
ATOM 777 O O . SER A 1 97 ? 1.306 11.874 19.479 1.00 76.12 97 SER A O 1
#

Mean predicted aligned error: 5.2 Å